Protein AF-A0A942VJP7-F1 (afdb_monomer_lite)

pLDDT: mean 84.52, std 12.91, range [54.69, 98.25]

Sequence (127 aa):
MNSTKLAALALKIALPCLLCFSYLVMTNMVQELESELNSINRGIEKDIKSIHVLKAEWSHLNNPTRLRKLVSKHISLNQVQAEQIINYSALPFSYEDGESRKIAARKNISNYAEHNKGLKKLTKAQR

Radius of gyration: 39.26 Å; chains: 1; bounding box: 64×27×116 Å

Structure (mmCIF, N/CA/C/O backbone):
data_AF-A0A942VJP7-F1
#
_entry.id   AF-A0A942VJP7-F1
#
loop_
_atom_site.group_PDB
_atom_site.id
_atom_site.type_symbol
_atom_site.label_atom_id
_atom_site.label_alt_id
_atom_site.label_comp_id
_atom_site.label_asym_id
_atom_site.label_entity_id
_atom_site.label_seq_id
_atom_site.pdbx_PDB_ins_code
_atom_site.Cartn_x
_atom_site.Cartn_y
_atom_site.Cartn_z
_atom_site.occupancy
_atom_site.B_iso_or_equiv
_atom_site.auth_seq_id
_atom_site.auth_comp_id
_atom_site.auth_asym_id
_atom_site.auth_atom_id
_atom_site.pdbx_PDB_model_num
ATOM 1 N N . MET A 1 1 ? 41.848 10.073 -56.009 1.00 60.47 1 MET A N 1
ATOM 2 C CA . MET A 1 1 ? 40.884 11.055 -55.449 1.00 60.47 1 MET A CA 1
ATOM 3 C C . MET A 1 1 ? 39.634 10.390 -54.842 1.00 60.47 1 MET A C 1
ATOM 5 O O . MET A 1 1 ? 38.690 11.070 -54.455 1.00 60.47 1 MET A O 1
ATOM 9 N N . ASN A 1 2 ? 39.620 9.059 -54.734 1.00 72.88 2 ASN A N 1
ATOM 10 C CA . ASN A 1 2 ? 38.411 8.267 -54.512 1.00 72.88 2 ASN A CA 1
ATOM 11 C C . ASN A 1 2 ? 38.349 7.851 -53.031 1.00 72.88 2 ASN A C 1
ATOM 13 O O . ASN A 1 2 ? 37.304 7.951 -52.399 1.00 72.88 2 ASN A O 1
ATOM 17 N N . SER A 1 3 ? 39.508 7.524 -52.446 1.00 79.06 3 SER A N 1
ATOM 18 C CA . SER A 1 3 ? 39.663 7.159 -51.032 1.00 79.06 3 SER A CA 1
ATOM 19 C C . SER A 1 3 ? 39.384 8.311 -50.062 1.00 79.06 3 SER A C 1
ATOM 21 O O . SER A 1 3 ? 38.786 8.088 -49.019 1.00 79.06 3 SER A O 1
ATOM 23 N N . THR A 1 4 ? 39.744 9.554 -50.400 1.00 89.38 4 THR A N 1
ATOM 24 C CA . THR A 1 4 ? 39.463 10.725 -49.544 1.00 89.38 4 THR A CA 1
ATOM 25 C C . THR A 1 4 ? 37.976 11.075 -49.517 1.00 89.38 4 THR A C 1
ATOM 27 O O . THR A 1 4 ? 37.443 11.425 -48.467 1.00 89.38 4 THR A O 1
ATOM 30 N N . LYS A 1 5 ? 37.275 10.922 -50.649 1.00 86.31 5 LYS A N 1
ATOM 31 C CA . LYS A 1 5 ? 35.817 11.095 -50.724 1.00 86.31 5 LYS A CA 1
ATOM 32 C C . LYS A 1 5 ? 35.071 9.985 -49.981 1.00 86.31 5 LYS A C 1
ATOM 34 O O . LYS A 1 5 ? 34.115 10.289 -49.276 1.00 86.31 5 LYS A O 1
ATOM 39 N N . LEU A 1 6 ? 35.533 8.735 -50.083 1.00 84.69 6 LEU A N 1
ATOM 40 C CA . LEU A 1 6 ? 34.997 7.611 -49.305 1.00 84.69 6 LEU A CA 1
ATOM 41 C C . LEU A 1 6 ? 35.208 7.810 -47.798 1.00 84.69 6 LEU A C 1
ATOM 43 O O . LEU A 1 6 ? 34.261 7.653 -47.034 1.00 84.69 6 LEU A O 1
ATOM 47 N N . ALA A 1 7 ? 36.401 8.236 -47.373 1.00 88.44 7 ALA A N 1
ATOM 48 C CA . ALA A 1 7 ? 36.681 8.544 -45.971 1.00 88.44 7 ALA A CA 1
ATOM 49 C C . ALA A 1 7 ? 35.806 9.697 -45.443 1.00 88.44 7 ALA A C 1
ATOM 51 O O . ALA A 1 7 ? 35.244 9.603 -44.355 1.00 88.44 7 ALA A O 1
ATOM 52 N N . ALA A 1 8 ? 35.622 10.761 -46.233 1.00 90.81 8 ALA A N 1
ATOM 53 C CA . ALA A 1 8 ? 34.745 11.872 -45.867 1.00 90.81 8 ALA A CA 1
ATOM 54 C C . ALA A 1 8 ? 33.265 11.454 -45.786 1.00 90.81 8 ALA A C 1
ATOM 56 O O . ALA A 1 8 ? 32.537 11.943 -44.925 1.00 90.81 8 ALA A O 1
ATOM 57 N N . LEU A 1 9 ? 32.811 10.554 -46.663 1.00 91.44 9 LEU A N 1
ATOM 58 C CA . LEU A 1 9 ? 31.447 10.025 -46.634 1.00 91.44 9 LEU A CA 1
ATOM 59 C C . LEU A 1 9 ? 31.229 9.109 -45.420 1.00 91.44 9 LEU A C 1
ATOM 61 O O . LEU A 1 9 ? 30.217 9.241 -44.738 1.00 91.44 9 LEU A O 1
ATOM 65 N N . ALA A 1 10 ? 32.209 8.263 -45.089 1.00 92.44 10 ALA A N 1
ATOM 66 C CA . ALA A 1 10 ? 32.186 7.437 -43.885 1.00 92.44 10 ALA A CA 1
ATOM 67 C C . ALA A 1 10 ? 32.138 8.289 -42.607 1.00 92.44 10 ALA A C 1
ATOM 69 O O . ALA A 1 10 ? 31.305 8.037 -41.741 1.00 92.44 10 ALA A O 1
ATOM 70 N N . LEU A 1 11 ? 32.951 9.351 -42.515 1.00 93.12 11 LEU A N 1
ATOM 71 C CA . LEU A 1 11 ? 32.932 10.280 -41.378 1.00 93.12 11 LEU A CA 1
ATOM 72 C C . LEU A 1 11 ? 31.564 10.961 -41.215 1.00 93.12 11 LEU A C 1
ATOM 74 O O . LEU A 1 11 ? 31.049 11.076 -40.104 1.00 93.12 11 LEU A O 1
ATOM 78 N N . LYS A 1 12 ? 30.954 11.373 -42.333 1.00 93.81 12 LYS A N 1
ATOM 79 C CA . LYS A 1 12 ? 29.629 12.006 -42.345 1.00 93.81 12 LYS A CA 1
ATOM 80 C C . LYS A 1 12 ? 28.501 11.069 -41.925 1.00 93.81 12 LYS A C 1
ATOM 82 O O . LYS A 1 12 ? 27.490 11.568 -41.456 1.00 93.81 12 LYS A O 1
ATOM 87 N N . ILE A 1 13 ? 28.654 9.755 -42.091 1.00 95.62 13 ILE A N 1
ATOM 88 C CA . ILE A 1 13 ? 27.672 8.754 -41.644 1.00 95.62 13 ILE A CA 1
ATOM 89 C C . ILE A 1 13 ? 27.947 8.334 -40.198 1.00 95.62 13 ILE A C 1
ATOM 91 O O . ILE A 1 13 ? 27.017 8.182 -39.411 1.00 95.62 13 ILE A O 1
ATOM 95 N N . ALA A 1 14 ? 29.216 8.196 -39.816 1.00 95.81 14 ALA A N 1
ATOM 96 C CA . ALA A 1 14 ? 29.599 7.797 -38.467 1.00 95.81 14 ALA A CA 1
ATOM 97 C C . ALA A 1 14 ? 29.111 8.800 -37.409 1.00 95.81 14 ALA A C 1
ATOM 99 O O . ALA A 1 14 ? 28.591 8.395 -36.372 1.00 95.81 14 ALA A O 1
ATOM 100 N N . LEU A 1 15 ? 29.213 10.103 -37.692 1.00 94.81 15 LEU A N 1
ATOM 101 C CA . LEU A 1 15 ? 28.802 11.156 -36.763 1.00 94.81 15 LEU A CA 1
ATOM 102 C C . LEU A 1 15 ? 27.303 11.092 -36.387 1.00 94.81 15 LEU A C 1
ATOM 104 O O . LEU A 1 15 ? 27.011 10.981 -35.196 1.00 94.81 15 LEU A O 1
ATOM 108 N N . PRO A 1 16 ? 26.336 11.099 -37.329 1.00 96.25 16 PRO A N 1
ATOM 109 C CA . PRO A 1 16 ? 24.923 10.961 -36.985 1.00 96.25 16 PRO A CA 1
ATOM 110 C C . PRO A 1 16 ? 24.588 9.578 -36.423 1.00 96.25 16 PRO A C 1
ATOM 112 O O . PRO A 1 16 ? 23.696 9.476 -35.588 1.00 96.25 16 PRO A O 1
ATOM 115 N N . CYS A 1 17 ? 25.305 8.523 -36.821 1.00 96.00 17 CYS A N 1
ATOM 116 C CA . CYS A 1 17 ? 25.070 7.185 -36.283 1.00 96.00 17 CYS A CA 1
ATOM 117 C C . CYS A 1 17 ? 25.390 7.114 -34.781 1.00 96.00 17 CYS A C 1
ATOM 119 O O . CYS A 1 17 ? 24.618 6.543 -34.015 1.00 96.00 17 CYS A O 1
ATOM 121 N N . LEU A 1 18 ? 26.480 7.755 -34.344 1.00 96.00 18 LEU A N 1
ATOM 122 C CA . LEU A 1 18 ? 26.830 7.855 -32.925 1.00 96.00 18 LEU A CA 1
ATOM 123 C C . LEU A 1 18 ? 25.813 8.682 -32.130 1.00 96.00 18 LEU A C 1
ATOM 125 O O . LEU A 1 18 ? 25.441 8.283 -31.030 1.00 96.00 18 LEU A O 1
ATOM 129 N N . LEU A 1 19 ? 25.336 9.799 -32.688 1.00 96.69 19 LEU A N 1
ATOM 130 C CA . LEU A 1 19 ? 24.311 10.630 -32.046 1.00 96.69 19 LEU A CA 1
ATOM 131 C C . LEU A 1 19 ? 22.959 9.914 -31.949 1.00 96.69 19 LEU A C 1
ATOM 133 O O . LEU A 1 19 ? 22.271 10.012 -30.939 1.00 96.69 19 LEU A O 1
ATOM 137 N N . CYS A 1 20 ? 22.578 9.176 -32.990 1.00 96.38 20 CYS A N 1
ATOM 138 C CA . CYS A 1 20 ? 21.362 8.374 -32.978 1.00 96.38 20 CYS A CA 1
ATOM 139 C C . CYS A 1 20 ? 21.457 7.274 -31.917 1.00 96.38 20 CYS A C 1
ATOM 141 O O . CYS A 1 20 ? 20.538 7.104 -31.121 1.00 96.38 20 CYS A O 1
ATOM 143 N N . PHE A 1 21 ? 22.597 6.583 -31.848 1.00 96.31 21 PHE A N 1
ATOM 144 C CA . PHE A 1 21 ? 22.825 5.558 -30.839 1.00 96.31 21 PHE A CA 1
ATOM 145 C C . PHE A 1 21 ? 22.795 6.128 -29.413 1.00 96.31 21 PHE A C 1
ATOM 147 O O . PHE A 1 21 ? 22.122 5.567 -28.551 1.00 96.31 21 PHE A O 1
ATOM 154 N N . SER A 1 22 ? 23.460 7.260 -29.157 1.00 93.88 22 SER A N 1
ATOM 155 C CA . SER A 1 22 ? 23.438 7.888 -27.830 1.00 93.88 22 SER A CA 1
ATOM 156 C C . SER A 1 22 ? 22.037 8.357 -27.434 1.00 93.88 22 SER A C 1
ATOM 158 O O . SER A 1 22 ? 21.622 8.150 -26.294 1.00 93.88 22 SER A O 1
ATOM 160 N N . TYR A 1 23 ? 21.279 8.919 -28.379 1.00 96.75 23 TYR A N 1
ATOM 161 C CA . TYR A 1 23 ? 19.888 9.308 -28.162 1.00 96.75 23 TYR A CA 1
ATOM 162 C C . TYR A 1 23 ? 19.005 8.103 -27.815 1.00 96.75 23 TYR A C 1
ATOM 164 O O . TYR A 1 23 ? 18.229 8.169 -26.862 1.00 96.75 23 TYR A O 1
ATOM 172 N N . LEU A 1 24 ? 19.166 6.986 -28.536 1.00 96.31 24 LEU A N 1
ATOM 173 C CA . LEU A 1 24 ? 18.446 5.739 -28.266 1.00 96.31 24 LEU A CA 1
ATOM 174 C C . LEU A 1 24 ? 18.735 5.185 -26.868 1.00 96.31 24 LEU A C 1
ATOM 176 O O . LEU A 1 24 ? 17.812 4.807 -26.152 1.00 96.31 24 LEU A O 1
ATOM 180 N N . VAL A 1 25 ? 20.001 5.171 -26.450 1.00 96.19 25 VAL A N 1
ATOM 181 C CA . VAL A 1 25 ? 20.364 4.725 -25.098 1.00 96.19 25 VAL A CA 1
ATOM 182 C C . VAL A 1 25 ? 19.719 5.624 -24.043 1.00 96.19 25 VAL A C 1
ATOM 184 O O . VAL A 1 25 ? 19.098 5.120 -23.111 1.00 96.19 25 VAL A O 1
ATOM 187 N N . MET A 1 26 ? 19.800 6.945 -24.216 1.00 95.06 26 MET A N 1
ATOM 188 C CA . MET A 1 26 ? 19.23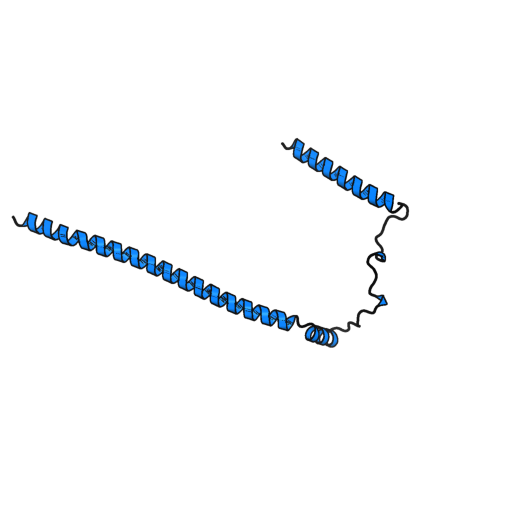6 7.894 -23.258 1.00 95.06 26 MET A CA 1
ATOM 189 C C . MET A 1 26 ? 17.716 7.747 -23.126 1.00 95.06 26 MET A C 1
ATOM 191 O O . MET A 1 26 ? 17.200 7.714 -22.010 1.00 95.06 26 MET A O 1
ATOM 195 N N . THR A 1 27 ? 16.984 7.632 -24.240 1.00 95.31 27 THR A N 1
ATOM 196 C CA . THR A 1 27 ? 15.523 7.483 -24.165 1.00 95.31 27 THR A CA 1
ATOM 197 C C . THR A 1 27 ? 15.116 6.168 -23.513 1.00 95.31 27 THR A C 1
ATOM 199 O O . THR A 1 27 ? 14.179 6.178 -22.722 1.00 95.31 27 THR A O 1
ATOM 202 N N . ASN A 1 28 ? 15.846 5.074 -23.750 1.00 95.12 28 ASN A N 1
ATOM 203 C CA . ASN A 1 28 ? 15.563 3.799 -23.093 1.00 95.12 28 ASN A CA 1
ATOM 204 C C . ASN A 1 28 ? 15.719 3.907 -21.569 1.00 95.12 28 ASN A C 1
ATOM 206 O O . ASN A 1 28 ? 14.851 3.445 -20.835 1.00 95.12 28 ASN A O 1
ATOM 210 N N . MET A 1 29 ? 16.776 4.575 -21.094 1.00 94.88 29 MET A N 1
ATOM 211 C CA . MET A 1 29 ? 16.995 4.779 -19.657 1.00 94.88 29 MET A CA 1
ATOM 212 C C . MET A 1 29 ? 15.903 5.647 -19.027 1.00 94.88 29 MET A C 1
ATOM 214 O O . MET A 1 29 ? 15.414 5.338 -17.944 1.00 94.88 29 MET A O 1
ATOM 218 N N . VAL A 1 30 ? 15.492 6.723 -19.707 1.00 95.94 30 VAL A N 1
ATOM 219 C CA . VAL A 1 30 ? 14.402 7.586 -19.225 1.00 95.94 30 VAL A CA 1
ATOM 220 C C . VAL A 1 30 ? 13.085 6.813 -19.162 1.00 95.94 30 VAL A C 1
ATOM 222 O O . VAL A 1 30 ? 12.387 6.897 -18.157 1.00 95.94 30 VAL A O 1
ATOM 225 N N . GLN A 1 31 ? 12.766 6.018 -20.186 1.00 95.38 31 GLN A N 1
ATOM 226 C CA . GLN A 1 31 ? 11.548 5.204 -20.214 1.00 95.38 31 GLN A CA 1
ATOM 227 C C . GLN A 1 31 ? 11.520 4.154 -19.097 1.00 95.38 31 GLN A C 1
ATOM 229 O O . GLN A 1 31 ? 10.467 3.920 -18.503 1.00 95.38 31 GLN A O 1
ATOM 234 N N . GLU A 1 32 ? 12.660 3.533 -18.785 1.00 95.94 32 GLU A N 1
ATOM 235 C CA . GLU A 1 32 ? 12.772 2.588 -17.672 1.00 95.94 32 GLU A CA 1
ATOM 236 C C . GLU A 1 32 ? 12.492 3.277 -16.329 1.00 95.94 32 GLU A C 1
ATOM 238 O O . GLU A 1 32 ? 11.658 2.803 -15.556 1.00 95.94 32 GLU A O 1
ATOM 243 N N . LEU A 1 33 ? 13.091 4.450 -16.102 1.00 96.00 33 LEU A N 1
ATOM 244 C CA . LEU A 1 33 ? 12.876 5.245 -14.891 1.00 96.00 33 LEU A CA 1
ATOM 245 C C . LEU A 1 33 ? 11.426 5.733 -14.756 1.00 96.00 33 LEU A C 1
ATOM 247 O O . LEU A 1 33 ? 10.846 5.687 -13.673 1.00 96.00 33 LEU A O 1
ATOM 251 N N . GLU A 1 34 ? 10.817 6.188 -15.851 1.00 96.94 34 GLU A N 1
ATOM 252 C CA . GLU A 1 34 ? 9.410 6.598 -15.868 1.00 96.94 34 GLU A CA 1
ATOM 253 C C . GLU A 1 34 ? 8.469 5.417 -15.604 1.00 96.94 34 GLU A C 1
ATOM 255 O O . GLU A 1 34 ? 7.463 5.562 -14.904 1.00 96.94 34 GLU A O 1
ATOM 260 N N . SER A 1 35 ? 8.788 4.238 -16.140 1.00 96.75 35 SER A N 1
ATOM 261 C CA . SER A 1 35 ? 8.043 3.006 -15.880 1.00 96.75 35 SER A CA 1
ATOM 262 C C . SER A 1 35 ? 8.125 2.607 -14.406 1.00 96.75 35 SER A C 1
ATOM 264 O O . SER A 1 35 ? 7.096 2.317 -13.787 1.00 96.75 35 SER A O 1
ATOM 266 N N . GLU A 1 36 ? 9.321 2.660 -13.814 1.00 97.50 36 GLU A N 1
ATOM 267 C CA . GLU A 1 36 ? 9.530 2.386 -12.393 1.00 97.50 36 GLU A CA 1
ATOM 268 C C . GLU A 1 36 ? 8.764 3.385 -11.518 1.00 97.50 36 GLU A C 1
ATOM 270 O O . GLU A 1 36 ? 7.998 2.978 -10.641 1.00 97.50 36 GLU A O 1
ATOM 275 N N . LEU A 1 37 ? 8.873 4.683 -11.812 1.00 97.56 37 LEU A N 1
ATOM 276 C CA . LEU A 1 37 ? 8.152 5.731 -11.094 1.00 97.56 37 LEU A CA 1
ATOM 277 C C . LEU A 1 37 ? 6.633 5.520 -11.162 1.00 97.56 37 LEU A C 1
ATOM 279 O O . LEU A 1 37 ? 5.942 5.605 -10.144 1.00 97.56 37 LEU A O 1
ATOM 283 N N . ASN A 1 38 ? 6.106 5.196 -12.344 1.00 97.88 38 ASN A N 1
ATOM 284 C CA . ASN A 1 38 ? 4.687 4.904 -12.525 1.00 97.88 38 ASN A CA 1
ATOM 285 C C . ASN A 1 38 ? 4.251 3.645 -11.766 1.00 97.88 38 ASN A C 1
ATOM 287 O O . ASN A 1 38 ? 3.159 3.622 -11.193 1.00 97.88 38 ASN A O 1
ATOM 291 N N . SER A 1 39 ? 5.085 2.606 -11.744 1.00 97.75 39 SER A N 1
ATOM 292 C CA . SER A 1 39 ? 4.835 1.381 -10.982 1.00 97.75 39 SER A CA 1
ATOM 293 C C . SER A 1 39 ? 4.763 1.664 -9.480 1.00 97.75 39 SER A C 1
ATOM 295 O O . SER A 1 39 ? 3.782 1.298 -8.827 1.00 97.75 39 SER A O 1
ATOM 297 N N . ILE A 1 40 ? 5.741 2.402 -8.948 1.00 97.94 40 ILE A N 1
ATOM 298 C CA . ILE A 1 40 ? 5.781 2.815 -7.542 1.00 97.94 40 ILE A CA 1
ATOM 299 C C . ILE A 1 40 ? 4.546 3.647 -7.195 1.00 97.94 40 ILE A C 1
ATOM 301 O O . ILE A 1 40 ? 3.872 3.364 -6.206 1.00 97.94 40 ILE A O 1
ATOM 305 N N . ASN A 1 41 ? 4.193 4.631 -8.025 1.00 98.06 41 ASN A N 1
ATOM 306 C CA . ASN A 1 41 ? 3.044 5.496 -7.770 1.00 98.06 41 ASN A CA 1
ATOM 307 C C . ASN A 1 41 ? 1.718 4.710 -7.742 1.00 98.06 41 ASN A C 1
ATOM 309 O O . ASN A 1 41 ? 0.877 4.919 -6.867 1.00 98.06 41 ASN A O 1
ATOM 313 N N . ARG A 1 42 ? 1.553 3.733 -8.644 1.00 97.81 42 ARG A N 1
ATOM 314 C CA . ARG A 1 42 ? 0.409 2.802 -8.611 1.00 97.81 42 ARG A CA 1
ATOM 315 C C . ARG A 1 42 ? 0.404 1.941 -7.346 1.00 97.81 42 ARG A C 1
ATOM 317 O O . ARG A 1 42 ? -0.666 1.684 -6.794 1.00 97.81 42 ARG A O 1
ATOM 324 N N . GLY A 1 43 ? 1.579 1.505 -6.889 1.00 98.19 43 GLY A N 1
ATOM 325 C CA . GLY A 1 43 ? 1.748 0.804 -5.615 1.00 98.19 43 GLY A CA 1
ATOM 326 C C . GLY A 1 43 ? 1.253 1.642 -4.437 1.00 98.19 43 GLY A C 1
ATOM 327 O O . GLY A 1 43 ? 0.395 1.188 -3.684 1.00 98.19 43 GLY A O 1
ATOM 328 N N . ILE A 1 44 ? 1.687 2.903 -4.355 1.00 98.00 44 ILE A N 1
ATOM 329 C CA . ILE A 1 44 ? 1.258 3.852 -3.317 1.00 98.00 44 ILE A CA 1
ATOM 330 C C . ILE A 1 44 ? -0.267 4.015 -3.315 1.00 98.00 44 ILE A C 1
ATOM 332 O O . ILE A 1 44 ? -0.901 3.934 -2.263 1.00 98.00 44 ILE A O 1
ATOM 336 N N . GLU A 1 45 ? -0.887 4.202 -4.482 1.00 98.12 45 GLU A N 1
ATOM 337 C CA . GLU A 1 45 ? -2.343 4.356 -4.569 1.00 98.12 45 GLU A CA 1
ATOM 338 C C . GLU A 1 45 ? -3.088 3.099 -4.079 1.00 98.12 45 GLU A C 1
ATOM 340 O O . GLU A 1 45 ? -4.105 3.190 -3.381 1.00 98.12 45 GLU A O 1
ATOM 345 N N . LYS A 1 46 ? -2.574 1.911 -4.414 1.00 98.19 46 LYS A N 1
ATOM 346 C CA . LYS A 1 46 ? -3.126 0.632 -3.953 1.00 98.19 46 LYS A CA 1
ATOM 347 C C . LYS A 1 46 ? -2.994 0.472 -2.437 1.00 98.19 46 LYS A C 1
ATOM 349 O O . LYS A 1 46 ? -3.945 0.025 -1.787 1.00 98.19 46 LYS A O 1
ATOM 354 N N . ASP A 1 47 ? -1.859 0.854 -1.871 1.00 98.19 47 ASP A N 1
ATOM 355 C CA . ASP A 1 47 ? -1.611 0.761 -0.434 1.00 98.19 47 ASP A CA 1
ATOM 356 C C . ASP A 1 47 ? -2.517 1.716 0.343 1.00 98.19 47 ASP A C 1
ATOM 358 O O . ASP A 1 47 ? -3.134 1.310 1.327 1.00 98.19 47 ASP A O 1
ATOM 362 N N . ILE A 1 48 ? -2.713 2.944 -0.148 1.00 98.25 48 ILE A N 1
ATOM 363 C CA . ILE A 1 48 ? -3.659 3.905 0.439 1.00 98.25 48 ILE A CA 1
ATOM 364 C C . ILE A 1 48 ? -5.075 3.319 0.487 1.00 98.25 48 ILE A C 1
ATOM 366 O O . ILE A 1 48 ? -5.736 3.382 1.528 1.00 98.25 48 ILE A O 1
ATOM 370 N N . LYS A 1 49 ? -5.543 2.711 -0.611 1.00 97.56 49 LYS A N 1
ATOM 371 C CA . LYS A 1 49 ? -6.860 2.049 -0.654 1.00 97.56 49 LYS A CA 1
ATOM 372 C C . LYS A 1 49 ? -6.940 0.907 0.359 1.00 97.56 49 LYS A C 1
ATOM 374 O O . LYS A 1 49 ? -7.928 0.802 1.084 1.00 97.56 49 LYS A O 1
ATOM 379 N N . SER A 1 50 ? -5.891 0.094 0.451 1.00 97.62 50 SER A N 1
ATOM 380 C CA . SER A 1 50 ? -5.821 -1.041 1.379 1.00 97.62 50 SER A CA 1
ATOM 381 C C . SER A 1 50 ? -5.854 -0.583 2.841 1.00 97.62 50 SER A C 1
ATOM 383 O O . SER A 1 50 ? -6.628 -1.109 3.639 1.00 97.62 50 SER A O 1
ATOM 385 N N . ILE A 1 51 ? -5.094 0.461 3.182 1.00 97.81 51 ILE A N 1
ATOM 386 C CA . ILE A 1 51 ? -5.103 1.085 4.512 1.00 97.81 51 ILE A CA 1
ATOM 387 C C . ILE A 1 51 ? -6.488 1.648 4.834 1.00 97.81 51 ILE A C 1
ATOM 389 O O . ILE A 1 51 ? -6.967 1.499 5.958 1.00 97.81 51 ILE A O 1
ATOM 393 N N . HIS A 1 52 ? -7.154 2.280 3.865 1.00 97.62 52 HIS A N 1
ATOM 394 C CA . HIS A 1 52 ? -8.494 2.824 4.066 1.00 97.62 52 HIS A CA 1
ATOM 395 C C . HIS A 1 52 ? -9.513 1.725 4.398 1.00 97.62 52 HIS A C 1
ATOM 397 O O . HIS A 1 52 ? -10.302 1.878 5.333 1.00 97.62 52 HIS A O 1
ATOM 403 N N . VAL A 1 53 ? -9.466 0.601 3.677 1.00 97.81 53 VAL A N 1
ATOM 404 C CA . VAL A 1 53 ? -10.298 -0.577 3.968 1.00 97.81 53 VAL A CA 1
ATOM 405 C C . VAL A 1 53 ? -9.989 -1.117 5.360 1.00 97.81 53 VAL A C 1
ATOM 407 O O . VAL A 1 53 ? -10.900 -1.230 6.177 1.00 97.81 53 VAL A O 1
ATOM 410 N N . LEU A 1 54 ? -8.713 -1.346 5.680 1.00 97.88 54 LEU A N 1
ATOM 411 C CA . LEU A 1 54 ? -8.315 -1.866 6.988 1.00 97.88 54 LEU A CA 1
ATOM 412 C C . LEU A 1 54 ? -8.754 -0.942 8.133 1.00 97.88 54 LEU A C 1
ATOM 414 O O . LEU A 1 54 ? -9.188 -1.407 9.183 1.00 97.88 54 LEU A O 1
ATOM 418 N N . LYS A 1 55 ? -8.696 0.378 7.937 1.00 96.88 55 LYS A N 1
ATOM 419 C CA . LYS A 1 55 ? -9.177 1.359 8.917 1.00 96.88 55 LYS A CA 1
ATOM 420 C C . LYS A 1 55 ? -10.691 1.271 9.118 1.00 96.88 55 LYS A C 1
ATOM 422 O O . LYS A 1 55 ? -11.158 1.370 10.254 1.00 96.88 55 LYS A O 1
ATOM 427 N N . ALA A 1 56 ? -11.452 1.073 8.043 1.00 96.94 56 ALA A N 1
ATOM 428 C CA . ALA A 1 56 ? -12.896 0.872 8.117 1.00 96.94 56 ALA A CA 1
ATOM 429 C C . ALA A 1 56 ? -13.241 -0.441 8.838 1.00 96.94 56 ALA A C 1
ATOM 431 O O . ALA A 1 56 ? -14.081 -0.447 9.739 1.00 96.94 56 ALA A O 1
ATOM 432 N N . GLU A 1 57 ? -12.544 -1.528 8.513 1.00 96.38 57 GLU A N 1
ATOM 433 C CA . GLU A 1 57 ? -12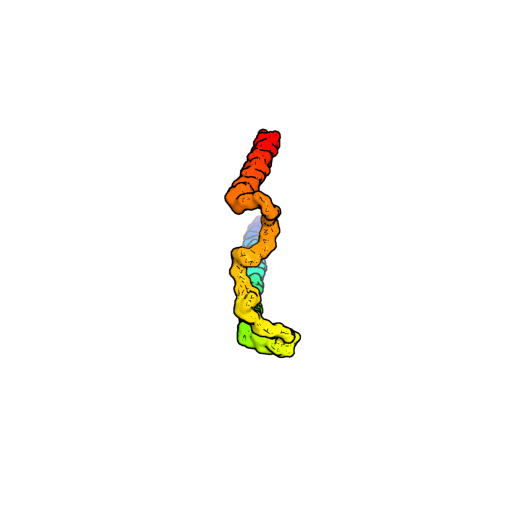.695 -2.822 9.182 1.00 96.38 57 GLU A CA 1
ATOM 434 C C . GLU A 1 57 ? -12.335 -2.735 10.664 1.00 96.38 57 GLU A C 1
ATOM 436 O O . GLU A 1 57 ? -13.101 -3.180 11.518 1.00 96.38 57 GLU A O 1
ATOM 441 N N . TRP A 1 58 ? -11.217 -2.090 10.997 1.00 97.06 58 TRP A N 1
ATOM 442 C CA . TRP A 1 58 ? -10.809 -1.874 12.380 1.00 97.06 58 TRP A CA 1
ATOM 443 C C . TRP A 1 58 ? -11.849 -1.057 13.148 1.00 97.06 58 TRP A C 1
ATOM 445 O O . TRP A 1 58 ? -12.208 -1.423 14.266 1.00 97.06 58 TRP A O 1
ATOM 455 N N . SER A 1 59 ? -12.388 0.010 12.552 1.00 95.31 59 SER A N 1
ATOM 456 C CA . SER A 1 59 ? -13.462 0.800 13.163 1.00 95.31 59 SER A CA 1
ATOM 457 C C . SER A 1 59 ? -14.729 -0.033 13.383 1.00 95.31 59 SER A C 1
ATOM 459 O O . SER A 1 59 ? -15.341 0.039 14.450 1.00 95.31 59 SER A O 1
ATOM 461 N N . HIS A 1 60 ? -15.092 -0.879 12.416 1.00 94.06 60 HIS A N 1
ATOM 462 C CA . HIS A 1 60 ? -16.229 -1.788 12.531 1.00 94.06 60 HIS A CA 1
ATOM 463 C C . HIS A 1 60 ? -16.034 -2.821 13.653 1.00 94.06 60 HIS A C 1
ATOM 465 O O . HIS A 1 60 ? -16.940 -3.055 14.460 1.00 94.06 60 HIS A O 1
ATOM 471 N N . LEU A 1 61 ? -14.844 -3.422 13.739 1.00 93.56 61 LEU A N 1
ATOM 472 C CA . LEU A 1 61 ? -14.497 -4.394 14.773 1.00 93.56 61 LEU A CA 1
ATOM 473 C C . LEU A 1 61 ? -14.442 -3.758 16.166 1.00 93.56 61 LEU A C 1
ATOM 475 O O . LEU A 1 61 ? -14.900 -4.383 17.121 1.00 93.56 61 LEU A O 1
ATOM 479 N N . ASN A 1 62 ? -13.976 -2.511 16.269 1.00 93.75 62 ASN A N 1
ATOM 480 C CA . ASN A 1 62 ? -13.885 -1.758 17.522 1.00 93.75 62 ASN A CA 1
ATOM 481 C C . ASN A 1 62 ? -15.158 -0.985 17.895 1.00 93.75 62 ASN A C 1
ATOM 483 O O . ASN A 1 62 ? -15.140 -0.169 18.816 1.00 93.75 62 ASN A O 1
ATOM 487 N N . ASN A 1 63 ? -16.286 -1.230 17.224 1.00 94.25 63 ASN A N 1
ATOM 488 C CA . ASN A 1 63 ? -17.545 -0.594 17.592 1.00 94.25 63 ASN A CA 1
ATOM 489 C C . ASN A 1 63 ? -17.970 -1.013 19.024 1.00 94.25 63 ASN A C 1
ATOM 491 O O . ASN A 1 63 ? -18.240 -2.197 19.254 1.00 94.25 63 ASN A O 1
ATOM 495 N N . PRO A 1 64 ? -18.092 -0.079 19.990 1.00 91.25 64 PRO A N 1
ATOM 496 C CA . PRO A 1 64 ? -18.290 -0.416 21.401 1.00 91.25 64 PRO A CA 1
ATOM 497 C C . PRO A 1 64 ? -19.636 -1.094 21.668 1.00 91.25 64 PRO A C 1
ATOM 499 O O . PRO A 1 64 ? -19.718 -1.985 22.509 1.00 91.25 64 PRO A O 1
ATOM 502 N N . THR A 1 65 ? -20.691 -0.722 20.942 1.00 91.38 65 THR A N 1
ATOM 503 C CA . THR A 1 65 ? -22.019 -1.342 21.067 1.00 91.38 65 THR A CA 1
ATOM 504 C C . THR A 1 65 ? -21.983 -2.799 20.607 1.00 91.38 65 THR A C 1
ATOM 506 O O . THR A 1 65 ? -22.487 -3.688 21.297 1.00 91.38 65 THR A O 1
ATOM 509 N N . ARG A 1 66 ? -21.331 -3.064 19.468 1.00 93.06 66 ARG A N 1
ATOM 510 C CA . ARG A 1 66 ? -21.114 -4.418 18.942 1.00 93.06 66 ARG A CA 1
ATOM 511 C C . ARG A 1 66 ? -20.254 -5.251 19.890 1.00 93.06 66 ARG A C 1
ATOM 513 O O . ARG A 1 66 ? -20.622 -6.386 20.185 1.00 93.06 66 ARG A O 1
ATOM 520 N N . LEU A 1 67 ? -19.156 -4.685 20.393 1.00 92.00 67 LEU A N 1
ATOM 521 C CA . LEU A 1 67 ? -18.287 -5.341 21.368 1.00 92.00 67 LEU A CA 1
ATOM 522 C C . LEU A 1 67 ? -19.045 -5.683 22.654 1.00 92.00 67 LEU A C 1
ATOM 524 O O . LEU A 1 67 ? -18.992 -6.829 23.080 1.00 92.00 67 LEU A O 1
ATOM 528 N N . ARG A 1 68 ? -19.828 -4.758 23.226 1.00 87.38 68 ARG A N 1
ATOM 529 C CA . ARG A 1 68 ? -20.662 -5.028 24.414 1.00 87.38 68 ARG A CA 1
ATOM 530 C C . ARG A 1 68 ? -21.636 -6.182 24.185 1.00 87.38 68 ARG A C 1
ATOM 532 O O . ARG A 1 68 ? -21.749 -7.045 25.047 1.00 87.38 68 ARG A O 1
ATOM 539 N N . LYS A 1 69 ? -22.290 -6.228 23.018 1.00 89.19 69 LYS A N 1
ATOM 540 C CA . LYS A 1 69 ? -23.211 -7.314 22.646 1.00 89.19 69 LYS A CA 1
ATOM 541 C C . LYS A 1 69 ? -22.499 -8.663 22.472 1.00 89.19 69 LYS A C 1
ATOM 543 O O . LYS A 1 69 ? -23.054 -9.698 22.827 1.00 89.19 69 LYS A O 1
ATOM 548 N N . LEU A 1 70 ? -21.292 -8.668 21.904 1.00 88.50 70 LEU A N 1
ATOM 549 C CA . LEU A 1 70 ? -20.477 -9.880 21.758 1.00 88.50 70 LEU A CA 1
ATOM 550 C C . LEU A 1 70 ? -19.976 -10.379 23.113 1.00 88.50 70 LEU A C 1
ATOM 552 O O . LEU A 1 70 ? -20.107 -11.565 23.400 1.00 88.50 70 LEU A O 1
ATOM 556 N N . VAL A 1 71 ? -19.467 -9.472 23.951 1.00 87.69 71 VAL A N 1
ATOM 557 C CA . VAL A 1 71 ? -19.034 -9.771 25.319 1.00 87.69 71 VAL A CA 1
ATOM 558 C C . VAL A 1 71 ? -20.198 -10.347 26.110 1.00 87.69 71 VAL A C 1
ATOM 560 O O . VAL A 1 71 ? -20.054 -11.436 26.634 1.00 87.69 71 VAL A O 1
ATOM 563 N N . SER A 1 72 ? -21.375 -9.715 26.112 1.00 84.00 72 SER A N 1
ATOM 564 C CA . SER A 1 72 ? -22.526 -10.234 26.862 1.00 84.00 72 SER A CA 1
ATOM 565 C C . SER A 1 72 ? -23.033 -11.589 26.356 1.00 84.00 72 SER A C 1
ATOM 567 O O . SER A 1 72 ? -23.667 -12.322 27.106 1.00 84.00 72 SER A O 1
ATOM 569 N N . LYS A 1 73 ? -22.807 -11.918 25.076 1.00 85.88 73 LYS A N 1
ATOM 570 C CA . LYS A 1 73 ? -23.225 -13.196 24.483 1.00 85.88 73 LYS A CA 1
ATOM 571 C C . LYS A 1 73 ? -22.226 -14.327 24.740 1.00 85.88 73 LYS A C 1
ATOM 573 O O . LYS A 1 73 ? -22.642 -15.469 24.895 1.00 85.88 73 LYS A O 1
ATOM 578 N N . HIS A 1 74 ? -20.930 -14.027 24.705 1.00 85.56 74 HIS A N 1
ATOM 579 C CA . HIS A 1 74 ? -19.864 -15.036 24.704 1.00 85.56 74 HIS A CA 1
ATOM 580 C C . HIS A 1 74 ? -19.036 -15.065 25.989 1.00 85.56 74 HIS A C 1
ATOM 582 O O . HIS A 1 74 ? -18.271 -16.003 26.190 1.00 85.56 74 HIS A O 1
ATOM 588 N N . ILE A 1 75 ? -19.174 -14.061 26.852 1.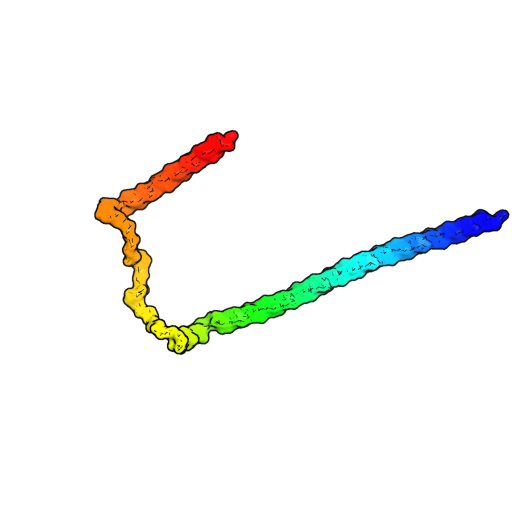00 79.88 75 ILE A N 1
ATOM 589 C CA . ILE A 1 75 ? -18.459 -13.962 28.117 1.00 79.88 75 ILE A CA 1
ATOM 590 C C . ILE A 1 75 ? -19.475 -13.681 29.225 1.00 79.88 75 ILE A C 1
ATOM 592 O O . ILE A 1 75 ? -20.208 -12.696 29.190 1.00 79.88 75 ILE A O 1
ATOM 596 N N . SER A 1 76 ? -19.483 -14.522 30.254 1.00 70.06 76 SER A N 1
ATOM 597 C CA . SER A 1 76 ? -20.328 -14.370 31.446 1.00 70.06 76 SER A CA 1
ATOM 598 C C . SER A 1 76 ? -19.799 -13.286 32.402 1.00 70.06 76 SER A C 1
ATOM 600 O O . SER A 1 76 ? -19.694 -13.508 33.606 1.00 70.06 76 SER A O 1
ATOM 602 N N . LEU A 1 77 ? -19.391 -12.128 31.875 1.00 65.94 77 LEU A N 1
ATOM 603 C CA . LEU A 1 77 ? -18.942 -10.989 32.677 1.00 65.94 77 LEU A CA 1
ATOM 604 C C . LEU A 1 77 ? -20.160 -10.164 33.109 1.00 65.94 77 LEU A C 1
ATOM 606 O O . LEU A 1 77 ? -20.860 -9.594 32.272 1.00 65.94 77 LEU A O 1
ATOM 610 N N . ASN A 1 78 ? -20.389 -10.071 34.421 1.00 64.62 78 ASN A N 1
ATOM 611 C CA . ASN A 1 78 ? -21.310 -9.087 34.988 1.00 64.62 78 ASN A CA 1
ATOM 612 C C . ASN A 1 78 ? -20.759 -7.667 34.782 1.00 64.62 78 ASN A C 1
ATOM 614 O O . ASN A 1 78 ? -19.544 -7.473 34.695 1.00 64.62 78 ASN A O 1
ATOM 618 N N . GLN A 1 79 ? -21.647 -6.667 34.696 1.00 66.00 79 GLN A N 1
ATOM 619 C CA . GLN A 1 79 ? -21.223 -5.263 34.698 1.00 66.00 79 GLN A CA 1
ATOM 620 C C . GLN A 1 79 ? -20.318 -5.003 35.907 1.00 66.00 79 GLN A C 1
ATOM 622 O O . GLN A 1 79 ? -20.592 -5.512 36.994 1.00 66.00 79 GLN A O 1
ATOM 627 N N . VAL A 1 80 ? -19.248 -4.226 35.698 1.00 66.88 80 VAL A N 1
ATOM 628 C CA . VAL A 1 80 ? -18.372 -3.783 36.788 1.00 66.88 80 VAL A CA 1
ATOM 629 C C . VAL A 1 80 ? -19.243 -3.028 37.780 1.00 66.88 80 VAL A C 1
ATOM 631 O O . VAL A 1 80 ? -19.812 -1.990 37.441 1.00 66.88 80 VAL A O 1
ATOM 634 N N . GLN A 1 81 ? -19.391 -3.597 38.969 1.00 70.50 81 GLN A N 1
ATOM 635 C CA . GLN A 1 81 ? -20.182 -3.003 40.033 1.00 70.50 81 GLN A CA 1
ATOM 636 C C . GLN A 1 81 ? -19.438 -1.774 40.566 1.00 70.50 81 GLN A C 1
ATOM 638 O O . GLN A 1 81 ? -18.203 -1.743 40.548 1.00 70.50 81 GLN A O 1
ATOM 643 N N . ALA A 1 82 ? -20.159 -0.741 41.007 1.00 70.31 82 ALA A N 1
ATOM 644 C CA . ALA A 1 82 ? -19.539 0.511 41.455 1.00 70.31 82 ALA A CA 1
ATOM 645 C C . ALA A 1 82 ? -18.540 0.274 42.604 1.00 70.31 82 ALA A C 1
ATOM 647 O O . ALA A 1 82 ? -17.518 0.949 42.698 1.00 70.31 82 ALA A O 1
ATOM 648 N N . GLU A 1 83 ? -18.787 -0.758 43.409 1.00 71.44 83 GLU A N 1
ATOM 649 C CA . GLU A 1 83 ? -17.959 -1.214 44.523 1.00 71.44 83 GLU A CA 1
ATOM 650 C C . GLU A 1 83 ? -16.606 -1.794 44.072 1.00 71.44 83 GLU A C 1
ATOM 652 O O . GLU A 1 83 ? -15.667 -1.860 44.860 1.00 71.44 83 GLU A O 1
ATOM 657 N N . GLN A 1 84 ? -16.482 -2.208 42.806 1.00 71.31 84 GLN A N 1
ATOM 658 C CA . GLN A 1 84 ? -15.241 -2.741 42.229 1.00 71.31 84 GLN A CA 1
ATOM 659 C C . GLN A 1 84 ? -14.323 -1.637 41.684 1.00 71.31 84 GLN A C 1
ATOM 661 O O . GLN A 1 84 ? -13.151 -1.892 41.398 1.00 71.31 84 GLN A O 1
ATOM 666 N N . ILE A 1 85 ? -14.829 -0.408 41.542 1.00 77.12 85 ILE A N 1
ATOM 667 C CA . ILE A 1 85 ? -14.052 0.754 41.106 1.00 77.12 85 ILE A CA 1
ATOM 668 C C . ILE A 1 85 ? -13.411 1.386 42.347 1.00 77.12 85 ILE A C 1
ATOM 670 O O . ILE A 1 85 ? -13.932 2.334 42.931 1.00 77.12 85 ILE A O 1
ATOM 674 N N . ILE A 1 86 ? -12.270 0.843 42.777 1.00 78.62 86 ILE A N 1
ATOM 675 C CA . ILE A 1 86 ? -11.507 1.418 43.892 1.00 78.62 86 ILE A CA 1
ATOM 676 C C . ILE A 1 86 ? -10.713 2.653 43.449 1.00 78.62 86 ILE A C 1
ATOM 678 O O . ILE A 1 86 ? -10.199 2.727 42.332 1.00 78.62 86 ILE A O 1
ATOM 682 N N . ASN A 1 87 ? -10.582 3.633 44.346 1.00 71.00 87 ASN A N 1
ATOM 683 C CA . ASN A 1 87 ? -9.665 4.752 44.144 1.00 71.00 87 ASN A CA 1
ATOM 684 C C . ASN A 1 87 ? -8.219 4.228 44.154 1.00 71.00 87 ASN A C 1
ATOM 686 O O . ASN A 1 87 ? -7.890 3.340 44.938 1.00 71.00 87 ASN A O 1
ATOM 690 N N . TYR A 1 88 ? -7.340 4.810 43.337 1.00 65.56 88 TYR A N 1
ATOM 691 C CA . TYR A 1 88 ? -5.910 4.492 43.330 1.00 65.56 88 TYR A CA 1
ATOM 692 C C . TYR A 1 88 ? -5.273 4.576 44.733 1.00 65.56 88 TYR A C 1
ATOM 694 O O . TYR A 1 88 ? -4.356 3.825 45.045 1.00 65.56 88 TYR A O 1
ATOM 702 N N . SER A 1 89 ? -5.783 5.445 45.612 1.00 68.94 89 SER A N 1
ATOM 703 C CA . SER A 1 89 ? -5.338 5.552 47.010 1.00 68.94 89 SER A CA 1
ATOM 704 C C . SER A 1 89 ? -5.693 4.354 47.900 1.00 68.94 89 SER A C 1
ATOM 706 O O . SER A 1 89 ? -5.092 4.200 48.959 1.00 68.94 89 SER A O 1
ATOM 708 N N . ALA A 1 90 ? -6.660 3.528 47.495 1.00 69.12 90 ALA A N 1
ATOM 709 C CA . ALA A 1 90 ? -7.098 2.330 48.209 1.00 69.12 90 ALA A CA 1
ATOM 710 C C . ALA A 1 90 ? -6.340 1.066 47.768 1.00 69.12 90 ALA A C 1
ATOM 712 O O . ALA A 1 90 ? -6.603 -0.021 48.280 1.00 69.12 90 ALA A O 1
ATOM 713 N N . LEU A 1 91 ? -5.404 1.194 46.822 1.00 73.50 91 LEU A N 1
ATOM 714 C CA . LEU A 1 91 ? -4.509 0.103 46.462 1.00 73.50 91 LEU A CA 1
ATOM 715 C C . LEU A 1 91 ? -3.585 -0.205 47.651 1.00 73.50 91 LEU A C 1
ATOM 717 O O . LEU A 1 91 ? -2.949 0.713 48.178 1.00 73.50 91 LEU A O 1
ATOM 721 N N . PRO A 1 92 ? -3.469 -1.478 48.068 1.00 66.19 92 PRO A N 1
ATOM 722 C CA . PRO A 1 92 ? -2.564 -1.877 49.131 1.00 66.19 92 PRO A CA 1
ATOM 723 C C . PRO A 1 92 ? -1.136 -1.893 48.580 1.00 66.19 92 PRO A C 1
ATOM 725 O O . PRO A 1 92 ? -0.573 -2.938 48.263 1.00 66.19 92 PRO A O 1
ATOM 728 N N . PHE A 1 93 ? -0.539 -0.714 48.427 1.00 65.69 93 PHE A N 1
ATOM 729 C CA . PHE A 1 93 ? 0.905 -0.623 48.294 1.00 65.69 93 PHE A CA 1
ATOM 730 C C . PHE A 1 93 ? 1.497 -1.071 49.630 1.00 65.69 93 PHE A C 1
ATOM 732 O O . PHE A 1 93 ? 1.279 -0.421 50.652 1.00 65.69 93 PHE A O 1
ATOM 739 N N . SER A 1 94 ? 2.203 -2.200 49.634 1.00 59.75 94 SER A N 1
ATOM 740 C CA . SER A 1 94 ? 2.946 -2.667 50.801 1.00 59.75 94 SER A CA 1
ATOM 741 C C . SER A 1 94 ? 4.053 -1.660 51.117 1.00 59.75 94 SER A C 1
ATOM 743 O O . SER A 1 94 ? 5.139 -1.708 50.545 1.00 59.75 94 SER A O 1
ATOM 745 N N . TYR A 1 95 ? 3.763 -0.705 51.993 1.00 56.09 95 TYR A N 1
ATOM 746 C CA . TYR A 1 95 ? 4.780 0.085 52.669 1.00 56.09 95 TYR A CA 1
ATOM 747 C C . TYR A 1 95 ? 5.078 -0.638 53.979 1.00 56.09 95 TYR A C 1
ATOM 749 O O . TYR A 1 95 ? 4.153 -0.888 54.745 1.00 56.09 95 TYR A O 1
ATOM 757 N N . GLU A 1 96 ? 6.335 -1.030 54.203 1.00 55.81 96 GLU A N 1
ATOM 758 C CA . GLU A 1 96 ? 6.755 -1.688 55.446 1.00 55.81 96 GLU A CA 1
ATOM 759 C C . GLU A 1 96 ? 6.262 -0.875 56.660 1.00 55.81 96 GLU A C 1
ATOM 761 O O . GLU A 1 96 ? 6.555 0.318 56.775 1.00 55.81 96 GLU A O 1
ATOM 766 N N . ASP A 1 97 ? 5.491 -1.537 57.529 1.00 55.88 97 ASP A N 1
ATOM 767 C CA . ASP A 1 97 ? 4.567 -1.017 58.559 1.00 55.88 97 ASP A C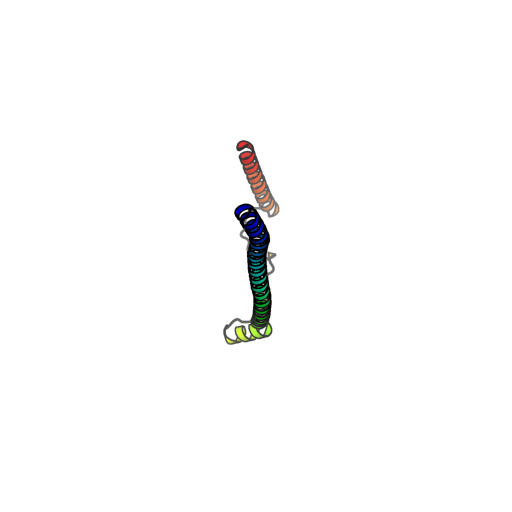A 1
ATOM 768 C C . ASP A 1 97 ? 5.167 -0.115 59.668 1.00 55.88 97 ASP A C 1
ATOM 770 O O . ASP A 1 97 ? 4.530 0.151 60.684 1.00 55.88 97 ASP A O 1
ATOM 774 N N . GLY A 1 98 ? 6.387 0.395 59.506 1.00 58.59 98 GLY A N 1
ATOM 775 C CA . GLY A 1 98 ? 7.058 1.247 60.496 1.00 58.59 98 GLY A CA 1
ATOM 776 C C . GLY A 1 98 ? 7.523 2.606 59.978 1.00 58.59 98 GLY A C 1
ATOM 777 O O . GLY A 1 98 ? 7.809 3.501 60.774 1.00 58.59 98 GLY A O 1
ATOM 778 N N . GLU A 1 99 ? 7.600 2.804 58.662 1.00 58.28 99 GLU A N 1
ATOM 779 C CA . GLU A 1 99 ? 8.216 4.005 58.100 1.00 58.28 99 GLU A CA 1
ATOM 780 C C . GLU A 1 99 ? 7.167 5.076 57.801 1.00 58.28 99 GLU A C 1
ATOM 782 O O . GLU A 1 99 ? 6.359 4.978 56.875 1.00 58.28 99 GLU A O 1
ATOM 787 N N . SER A 1 100 ? 7.190 6.148 58.595 1.00 63.91 100 SER A N 1
ATOM 788 C CA . SER A 1 100 ? 6.324 7.311 58.406 1.00 63.91 100 SER A CA 1
ATOM 789 C C . SER A 1 100 ? 6.362 7.758 56.935 1.00 63.91 100 SER A C 1
ATOM 791 O O . SER A 1 100 ? 7.444 7.950 56.385 1.00 63.91 100 SER A O 1
ATOM 793 N N . ARG A 1 101 ? 5.202 7.958 56.287 1.00 63.03 101 ARG A N 1
ATOM 794 C CA . ARG A 1 101 ? 5.047 8.243 54.833 1.00 63.03 101 ARG A CA 1
ATOM 795 C C . ARG A 1 101 ? 6.097 9.195 54.238 1.00 63.03 101 ARG A C 1
ATOM 797 O O . ARG A 1 101 ? 6.569 9.007 53.120 1.00 63.03 101 ARG A O 1
ATOM 804 N N . LYS A 1 102 ? 6.462 10.236 54.992 1.00 65.50 102 LYS A N 1
ATOM 805 C CA . LYS A 1 102 ? 7.457 11.243 54.591 1.00 65.50 102 LYS A CA 1
ATOM 806 C C . LYS A 1 102 ? 8.889 10.691 54.568 1.00 65.50 102 LYS A C 1
ATOM 808 O O . LYS A 1 102 ? 9.680 11.096 53.722 1.00 65.50 102 LYS A O 1
ATOM 813 N N . ILE A 1 103 ? 9.214 9.785 55.482 1.00 68.38 103 ILE A N 1
ATOM 814 C CA . ILE A 1 103 ? 10.532 9.166 55.652 1.00 68.38 103 ILE A CA 1
ATOM 815 C C . ILE A 1 103 ? 10.774 8.144 54.538 1.00 68.38 103 ILE A C 1
ATOM 817 O O . ILE A 1 103 ? 11.801 8.227 53.866 1.00 68.38 103 ILE A O 1
ATOM 821 N N . ALA A 1 104 ? 9.793 7.286 54.237 1.00 69.44 104 ALA A N 1
ATOM 822 C CA . ALA A 1 104 ? 9.875 6.332 53.127 1.00 69.44 104 ALA A CA 1
ATOM 823 C C . ALA A 1 104 ? 10.041 7.031 51.764 1.00 69.44 104 ALA A C 1
ATOM 825 O O . ALA A 1 104 ? 10.927 6.684 50.979 1.00 69.44 104 ALA A O 1
ATOM 826 N N . ALA A 1 105 ? 9.246 8.076 51.496 1.00 70.50 105 ALA A N 1
ATOM 827 C CA . ALA A 1 105 ? 9.382 8.872 50.275 1.00 70.50 105 ALA A CA 1
ATOM 828 C C . ALA A 1 105 ? 10.769 9.530 50.173 1.00 70.50 105 ALA A C 1
ATOM 830 O O . ALA A 1 105 ? 11.401 9.499 49.117 1.00 70.50 105 ALA A O 1
ATOM 831 N N . ARG A 1 106 ? 11.279 10.074 51.286 1.00 73.88 106 ARG A N 1
ATOM 832 C CA . ARG A 1 106 ? 12.605 10.700 51.343 1.00 73.88 106 ARG A CA 1
ATOM 833 C C . ARG A 1 106 ? 13.735 9.692 51.119 1.00 73.88 106 ARG A C 1
ATOM 835 O O . ARG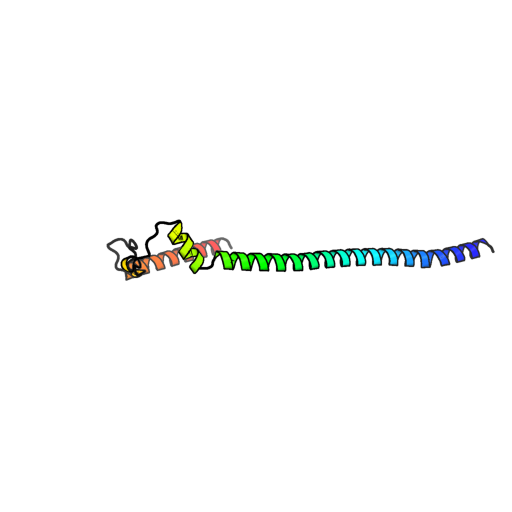 A 1 106 ? 14.652 10.011 50.368 1.00 73.88 106 ARG A O 1
ATOM 842 N N . LYS A 1 107 ? 13.644 8.493 51.706 1.00 75.56 107 LYS A N 1
ATOM 843 C CA . LYS A 1 107 ? 14.610 7.392 51.537 1.00 75.56 107 LYS A CA 1
ATOM 844 C C . LYS A 1 107 ? 14.658 6.901 50.091 1.00 75.56 107 LYS A C 1
ATOM 846 O O . LYS A 1 107 ? 15.735 6.733 49.529 1.00 75.56 107 LYS A O 1
ATOM 851 N N . ASN A 1 108 ? 13.499 6.745 49.450 1.00 77.19 108 ASN A N 1
ATOM 852 C CA . ASN A 1 108 ? 13.441 6.383 48.035 1.00 77.19 108 ASN A CA 1
ATOM 853 C C . ASN A 1 108 ? 14.123 7.449 47.162 1.00 77.19 108 ASN A C 1
ATOM 855 O O . ASN A 1 108 ? 15.005 7.120 46.372 1.00 77.19 108 ASN A O 1
ATOM 859 N N . ILE A 1 109 ? 13.792 8.733 47.351 1.00 76.56 109 ILE A N 1
ATOM 860 C CA . ILE A 1 109 ? 14.391 9.840 46.585 1.00 76.56 109 ILE A CA 1
ATOM 861 C C . ILE A 1 109 ? 15.909 9.937 46.811 1.00 76.56 109 ILE A C 1
ATOM 863 O O . ILE A 1 109 ? 16.654 10.137 45.848 1.00 76.56 109 ILE A O 1
ATOM 867 N N . SER A 1 110 ? 16.392 9.774 48.049 1.00 80.88 110 SER A N 1
ATOM 868 C CA . SER A 1 110 ? 17.832 9.795 48.335 1.00 80.88 110 SER A CA 1
ATOM 869 C C . SER A 1 110 ? 18.564 8.634 47.673 1.00 80.88 110 SER A C 1
ATOM 871 O O . SER A 1 110 ? 19.605 8.859 47.059 1.00 80.88 110 SER A O 1
ATOM 873 N N . ASN A 1 111 ? 17.999 7.425 47.714 1.00 80.88 111 ASN A N 1
ATOM 874 C CA . ASN A 1 111 ? 18.608 6.242 47.103 1.00 80.88 111 ASN A CA 1
ATOM 875 C C . ASN A 1 111 ? 18.762 6.412 45.584 1.00 80.88 111 ASN A C 1
ATOM 877 O O . ASN A 1 111 ? 19.832 6.145 45.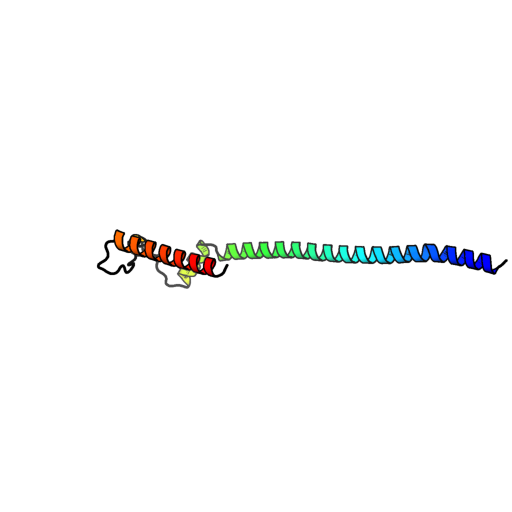034 1.00 80.88 111 ASN A O 1
ATOM 881 N N . TYR A 1 112 ? 17.739 6.944 44.904 1.00 78.69 112 TYR A N 1
ATOM 882 C CA . TYR A 1 112 ? 17.836 7.262 43.475 1.00 78.69 112 TYR A CA 1
ATOM 883 C C . TYR A 1 112 ? 18.884 8.345 43.188 1.00 78.69 112 TYR A C 1
ATOM 885 O O . TYR A 1 112 ? 19.618 8.262 42.200 1.00 78.69 112 TYR A O 1
ATOM 893 N N . ALA A 1 113 ? 18.989 9.366 44.043 1.00 81.12 113 ALA A N 1
ATOM 894 C CA . ALA A 1 113 ? 19.980 10.426 43.882 1.00 81.12 113 ALA A CA 1
ATOM 895 C C . ALA A 1 113 ? 21.422 9.917 44.067 1.00 81.12 113 ALA A C 1
ATOM 897 O O . ALA A 1 113 ? 22.318 10.327 43.323 1.00 81.12 113 ALA A O 1
ATOM 898 N N . GLU A 1 114 ? 21.656 9.016 45.021 1.00 80.44 114 GLU A N 1
ATOM 899 C CA . GLU A 1 114 ? 22.962 8.389 45.236 1.00 80.44 114 GLU A CA 1
ATOM 900 C C . GLU A 1 114 ? 23.354 7.464 44.090 1.00 80.44 114 GLU A C 1
ATOM 902 O O . GLU A 1 114 ? 24.466 7.582 43.568 1.00 80.44 114 GLU A O 1
ATOM 907 N N . HIS A 1 115 ? 22.426 6.622 43.633 1.00 83.88 115 HIS A N 1
ATOM 908 C CA . HIS A 1 115 ? 22.645 5.760 42.478 1.00 83.88 115 HIS A CA 1
ATOM 909 C C . HIS A 1 115 ? 23.048 6.584 41.246 1.00 83.88 115 HIS A C 1
ATOM 911 O O . HIS A 1 115 ? 24.079 6.330 40.624 1.00 83.88 115 HIS A O 1
ATOM 917 N N . ASN A 1 116 ? 22.316 7.665 40.965 1.00 83.50 116 ASN A N 1
ATOM 918 C CA . ASN A 1 116 ? 22.626 8.572 39.860 1.00 83.50 116 ASN A CA 1
ATOM 919 C C . ASN A 1 116 ? 23.972 9.294 40.025 1.00 83.50 116 ASN A C 1
ATOM 921 O O . ASN A 1 116 ? 24.672 9.530 39.038 1.00 83.50 116 ASN A O 1
ATOM 925 N N . LYS A 1 117 ? 24.377 9.649 41.251 1.00 85.44 117 LYS A N 1
ATOM 926 C CA . LYS A 1 117 ? 25.727 10.180 41.507 1.00 85.44 117 LYS A CA 1
ATOM 927 C C . LYS A 1 117 ? 26.804 9.129 41.235 1.00 85.44 117 LYS A C 1
ATOM 929 O O . LYS A 1 117 ? 27.839 9.484 40.674 1.00 85.44 117 LYS A O 1
ATOM 934 N N . GLY A 1 118 ? 26.568 7.872 41.609 1.00 85.94 118 GLY A N 1
ATOM 935 C CA . GLY A 1 118 ? 27.451 6.743 41.309 1.00 85.94 118 GLY A CA 1
ATOM 936 C C . GLY A 1 118 ? 27.629 6.555 39.806 1.00 85.94 118 GLY A C 1
ATOM 937 O O . GLY A 1 118 ? 28.756 6.597 39.318 1.00 85.94 118 GLY A O 1
ATOM 938 N N . LEU A 1 119 ? 26.522 6.492 39.062 1.00 83.25 119 LEU A N 1
ATOM 939 C CA . LEU A 1 119 ? 26.534 6.428 37.597 1.00 83.25 119 LEU A CA 1
ATOM 940 C C . LEU A 1 119 ? 27.322 7.593 36.990 1.00 83.25 119 LEU A C 1
ATOM 942 O O . LEU A 1 119 ? 28.203 7.378 36.164 1.00 83.25 119 LEU A O 1
ATOM 946 N N . LYS A 1 120 ? 27.098 8.825 37.466 1.00 82.25 120 LYS A N 1
ATOM 947 C CA . LYS A 1 120 ? 27.855 10.001 37.008 1.00 82.25 120 LYS A CA 1
ATOM 948 C C . LYS A 1 120 ? 29.358 9.897 37.286 1.00 82.25 120 LYS A C 1
ATOM 950 O O . LYS A 1 120 ? 30.155 10.370 36.477 1.00 82.25 120 LYS A O 1
ATOM 955 N N . LYS A 1 121 ? 29.768 9.306 38.411 1.00 85.31 121 LYS A N 1
ATOM 956 C CA . LYS A 1 121 ? 31.189 9.065 38.712 1.00 85.31 121 LYS A CA 1
ATOM 957 C C . LYS A 1 121 ? 31.784 8.017 37.777 1.00 85.31 121 LYS A C 1
ATOM 959 O O . LYS A 1 121 ? 32.860 8.260 37.249 1.00 85.31 121 LYS A O 1
ATOM 964 N N . LEU A 1 122 ? 31.071 6.923 37.516 1.00 84.50 122 LEU A N 1
ATOM 965 C CA . LEU A 1 122 ? 31.503 5.888 36.570 1.00 84.50 122 LEU A CA 1
ATOM 966 C C . LEU A 1 122 ? 31.662 6.461 35.157 1.00 84.50 122 LEU A C 1
ATOM 968 O O . LEU A 1 122 ? 32.709 6.288 34.546 1.00 84.50 122 LEU A O 1
ATOM 972 N N . THR A 1 123 ? 30.700 7.266 34.694 1.00 80.00 123 THR A N 1
ATOM 973 C CA . THR A 1 123 ? 30.804 7.938 33.387 1.00 80.00 123 THR A CA 1
ATOM 974 C C . THR A 1 123 ? 31.957 8.939 33.309 1.00 80.00 123 THR A C 1
ATOM 976 O O . THR A 1 123 ? 32.486 9.178 32.231 1.00 80.00 123 THR A O 1
ATOM 979 N N . LYS A 1 124 ? 32.346 9.550 34.437 1.00 78.81 124 LYS A N 1
ATOM 980 C CA . LYS A 1 124 ? 33.487 10.475 34.498 1.00 78.81 124 LYS A CA 1
ATOM 981 C C . LYS A 1 124 ? 34.826 9.754 34.613 1.00 78.81 124 LYS A C 1
ATOM 983 O O . LYS A 1 124 ? 35.808 10.291 34.142 1.00 78.81 124 LYS A O 1
ATOM 988 N N . ALA A 1 125 ? 34.867 8.584 35.246 1.00 74.75 125 ALA A N 1
ATOM 989 C CA . ALA A 1 125 ? 36.071 7.762 35.353 1.00 74.75 125 ALA A CA 1
ATOM 990 C C . ALA A 1 125 ? 36.399 7.021 34.044 1.00 74.75 125 ALA A C 1
ATOM 992 O O . ALA A 1 125 ? 37.531 6.598 33.850 1.00 74.75 125 ALA A O 1
ATOM 993 N N . GLN A 1 126 ? 35.414 6.862 33.155 1.00 68.31 126 GLN A N 1
ATOM 994 C CA . GLN A 1 126 ? 35.579 6.286 31.816 1.00 68.31 126 GLN A CA 1
ATOM 995 C C . GLN A 1 126 ? 36.021 7.302 30.742 1.00 68.31 126 GLN A C 1
ATOM 997 O O . GLN A 1 126 ? 36.121 6.922 29.576 1.00 68.31 126 GLN A O 1
ATOM 1002 N N . ARG A 1 127 ? 36.253 8.573 31.096 1.00 54.69 127 ARG A N 1
ATOM 1003 C CA . ARG A 1 127 ? 36.642 9.654 30.179 1.00 54.69 127 ARG A CA 1
ATOM 1004 C C . ARG A 1 127 ? 37.954 10.280 30.623 1.00 54.69 127 ARG A C 1
ATOM 1006 O O . ARG A 1 127 ? 38.735 10.640 29.720 1.00 54.69 127 ARG A O 1
#

Secondary structure (DSSP, 8-state):
-HHHHHHHHHHHHHHHHHHHHHHHHHHHHHHHHHHHHHHHHHHHHHHHHHHHHHHHHHHHHT-HHHHHHHHHHH--PPP--GGG---GGGS-----TTS-HHHHHHHHHHHHHHHHHHHHHHHHHT-

Foldseek 3Di:
DVVVVVVVVVVVVVVVVVVVVVVVVVVVVVVVVVVVVVVVVVVVVVVVVVVVVVVVVVCVVPPVVVVVVCCVVPPPDDPCDPVNPDDPVPPPPDDPPPADPVRVVVVVVVVVVVVVVVVVVVVVVVD